Protein AF-A0A7W7NTH1-F1 (afdb_monomer_lite)

Radius of gyration: 23.4 Å; chains: 1; bounding box: 37×47×75 Å

pLDDT: mean 78.86, std 18.97, range [41.41, 97.44]

Secondary structure (DSSP, 8-state):
--------------------S--PEEEEEEESSHHHHHHHHHHHHHHHHHHTT--EEE---GGGEEEETTEEEEEEEE-SSGGG---

Foldseek 3Di:
DDDDDDDDPPPPPPPPPPPPQPDFDKAKAWDQELVNRQVRQVVRLVVVCVVQVWHWPAGWDSVQWDADPRHIMGITTTRNDRVPDDD

Sequence (87 aa):
MRTKPVLIAVAFAAIAVPSAAYAGERVWGSGETRTSAMDDAERRGRVVAAEKHTCITTHATPQNCTQDAGGWSCWVTVANEHGSCAN

Structure (mmCIF, N/CA/C/O backbone):
data_AF-A0A7W7NTH1-F1
#
_entry.id   AF-A0A7W7NTH1-F1
#
loop_
_atom_site.group_PDB
_atom_site.id
_atom_site.type_symbol
_atom_site.label_atom_id
_atom_site.label_alt_id
_atom_site.label_comp_id
_atom_site.label_asym_id
_atom_site.label_entity_id
_atom_site.label_seq_id
_atom_site.pdbx_PDB_ins_code
_atom_site.Cartn_x
_atom_site.Cartn_y
_atom_site.Cartn_z
_atom_site.occupancy
_atom_site.B_iso_or_equiv
_atom_site.auth_seq_id
_atom_site.auth_comp_id
_atom_site.auth_asym_id
_atom_site.auth_atom_id
_atom_site.pdbx_PDB_model_num
ATOM 1 N N . MET A 1 1 ? -8.983 37.574 -64.142 1.00 41.41 1 MET A N 1
ATOM 2 C CA . MET A 1 1 ? -8.806 37.616 -62.671 1.00 41.41 1 MET A CA 1
ATOM 3 C C . MET A 1 1 ? -8.084 36.344 -62.250 1.00 41.41 1 MET A C 1
ATOM 5 O O . MET A 1 1 ? -8.449 35.280 -62.724 1.00 41.41 1 MET A O 1
ATOM 9 N N . ARG A 1 2 ? -6.988 36.463 -61.493 1.00 45.06 2 ARG A N 1
ATOM 10 C CA . ARG A 1 2 ? -5.989 35.405 -61.259 1.00 45.06 2 ARG A CA 1
ATOM 11 C C . ARG A 1 2 ? -6.218 34.799 -59.871 1.00 45.06 2 ARG A C 1
ATOM 13 O O . ARG A 1 2 ? -5.911 35.444 -58.875 1.00 45.06 2 ARG A O 1
ATOM 20 N N . THR A 1 3 ? -6.784 33.600 -59.799 1.00 48.06 3 THR A N 1
ATOM 21 C CA . THR A 1 3 ? -7.039 32.890 -58.537 1.00 48.06 3 THR A CA 1
ATOM 22 C C . THR A 1 3 ? -5.752 32.225 -58.053 1.00 48.06 3 THR A C 1
ATOM 24 O O . THR A 1 3 ? -5.230 31.325 -58.708 1.00 48.06 3 THR A O 1
ATOM 27 N N . LYS A 1 4 ? -5.202 32.698 -56.930 1.00 48.00 4 LYS A N 1
ATOM 28 C CA . LYS A 1 4 ? -4.071 32.054 -56.244 1.00 48.00 4 LYS A CA 1
ATOM 29 C C . LYS A 1 4 ? -4.617 31.010 -55.261 1.00 48.00 4 LYS A C 1
ATOM 31 O O . LYS A 1 4 ? -5.484 31.375 -54.469 1.00 48.00 4 LYS A O 1
ATOM 36 N N . PRO A 1 5 ? -4.121 29.764 -55.254 1.00 48.72 5 PRO A N 1
ATOM 37 C CA . PRO A 1 5 ? -4.453 28.827 -54.193 1.00 48.72 5 PRO A CA 1
ATOM 38 C C . PRO A 1 5 ? -3.659 29.200 -52.935 1.00 48.72 5 PRO A C 1
ATOM 40 O O . PRO A 1 5 ? -2.428 29.219 -52.943 1.00 48.72 5 PRO A O 1
ATOM 43 N N . VAL A 1 6 ? -4.367 29.542 -51.860 1.00 53.44 6 VAL A N 1
ATOM 44 C CA . VAL A 1 6 ? -3.776 29.725 -50.530 1.00 53.44 6 VAL A CA 1
ATOM 45 C C . VAL A 1 6 ? -3.611 28.336 -49.920 1.00 53.44 6 VAL A C 1
ATOM 47 O O . VAL A 1 6 ? -4.585 27.702 -49.525 1.00 53.44 6 VAL A O 1
ATOM 50 N N . LEU A 1 7 ? -2.374 27.845 -49.892 1.00 52.47 7 LEU A N 1
ATOM 51 C CA . LEU A 1 7 ? -1.997 26.636 -49.165 1.00 52.47 7 LEU A CA 1
ATOM 52 C C . LEU A 1 7 ? -1.969 26.964 -47.668 1.00 52.47 7 LEU A C 1
ATOM 54 O O . LEU A 1 7 ? -1.042 27.611 -47.187 1.00 52.47 7 LEU A O 1
ATOM 58 N N . ILE A 1 8 ? -2.998 26.538 -46.936 1.00 57.38 8 ILE A N 1
ATOM 59 C CA . ILE A 1 8 ? -3.001 26.569 -45.471 1.00 57.38 8 ILE A CA 1
ATOM 60 C C . ILE A 1 8 ? -2.197 25.355 -44.999 1.00 57.38 8 ILE A C 1
ATOM 62 O O . ILE A 1 8 ? -2.691 24.229 -44.986 1.00 57.38 8 ILE A O 1
ATOM 66 N N . ALA A 1 9 ? -0.933 25.583 -44.649 1.00 51.16 9 ALA A N 1
ATOM 67 C CA . ALA A 1 9 ? -0.109 24.592 -43.974 1.00 51.16 9 ALA A CA 1
ATOM 68 C C . ALA A 1 9 ? -0.567 24.485 -42.511 1.00 51.16 9 ALA A C 1
ATOM 70 O O . ALA A 1 9 ? -0.255 25.342 -41.685 1.00 51.16 9 ALA A O 1
ATOM 71 N N . VAL A 1 10 ? -1.335 23.443 -42.192 1.00 58.62 10 VAL A N 1
ATOM 72 C CA . VAL A 1 10 ? -1.659 23.084 -40.807 1.00 58.62 10 VAL A CA 1
ATOM 73 C C . VAL A 1 10 ? -0.426 22.408 -40.214 1.00 58.62 10 VAL A C 1
ATOM 75 O O . VAL A 1 10 ? -0.177 21.225 -40.440 1.00 58.62 10 VAL A O 1
ATOM 78 N N . ALA A 1 11 ? 0.390 23.180 -39.500 1.00 54.41 11 ALA A N 1
ATOM 79 C CA . ALA A 1 11 ? 1.484 22.638 -38.710 1.00 54.41 11 ALA A CA 1
ATOM 80 C C . ALA A 1 11 ? 0.891 21.858 -37.527 1.00 54.41 11 ALA A C 1
ATOM 82 O O . ALA A 1 11 ? 0.338 22.444 -36.596 1.00 54.41 11 ALA A O 1
ATOM 83 N N . PHE A 1 12 ? 0.990 20.529 -37.572 1.00 53.31 12 PHE A N 1
ATOM 84 C CA . PHE A 1 12 ? 0.731 19.677 -36.418 1.00 53.31 12 PHE A CA 1
ATOM 85 C C . PHE A 1 12 ? 1.805 19.960 -35.367 1.00 53.31 12 PHE A C 1
ATOM 87 O O . PHE A 1 12 ? 2.934 19.480 -35.466 1.00 53.31 12 PHE A O 1
ATOM 94 N N . ALA A 1 13 ? 1.462 20.765 -34.363 1.00 53.50 13 ALA A N 1
ATOM 95 C CA . ALA A 1 13 ? 2.243 20.853 -33.144 1.00 53.50 13 ALA A CA 1
ATOM 96 C C . ALA A 1 13 ? 2.172 19.483 -32.459 1.00 53.50 13 ALA A C 1
ATOM 98 O O . ALA A 1 13 ? 1.156 19.126 -31.862 1.00 53.50 13 ALA A O 1
ATOM 99 N N . ALA A 1 14 ? 3.234 18.690 -32.594 1.00 57.00 14 ALA A N 1
ATOM 100 C CA . ALA A 1 14 ? 3.434 17.500 -31.788 1.00 57.00 14 ALA A CA 1
ATOM 101 C C . ALA A 1 14 ? 3.636 17.961 -30.342 1.00 57.00 14 ALA A C 1
ATOM 103 O O . ALA A 1 14 ? 4.738 18.317 -29.928 1.00 57.00 14 ALA A O 1
ATOM 104 N N . ILE A 1 15 ? 2.541 18.025 -29.587 1.00 55.06 15 ILE A N 1
ATOM 105 C CA . ILE A 1 15 ? 2.589 18.209 -28.144 1.00 55.06 15 ILE A CA 1
ATOM 106 C C . ILE A 1 15 ? 3.152 16.897 -27.603 1.00 55.06 15 ILE A C 1
ATOM 108 O O . ILE A 1 15 ? 2.423 15.923 -27.421 1.00 55.06 15 ILE A O 1
ATOM 112 N N . ALA A 1 16 ? 4.472 16.840 -27.428 1.00 52.75 16 ALA A N 1
ATOM 113 C CA . ALA A 1 16 ? 5.097 15.812 -26.619 1.00 52.75 16 ALA A CA 1
ATOM 114 C C . ALA A 1 16 ? 4.555 16.007 -25.203 1.00 52.75 16 ALA A C 1
ATOM 116 O O . ALA A 1 16 ? 5.013 16.881 -24.471 1.00 52.75 16 ALA A O 1
ATOM 117 N N . VAL A 1 17 ? 3.508 15.260 -24.858 1.00 50.41 17 VAL A N 1
ATOM 118 C CA . VAL A 1 17 ? 3.042 15.156 -23.481 1.00 50.41 17 VAL A CA 1
ATOM 119 C C . VAL A 1 17 ? 4.187 14.470 -22.742 1.00 50.41 17 VAL A C 1
ATOM 121 O O . VAL A 1 17 ? 4.469 13.312 -23.062 1.00 50.41 17 VAL A O 1
ATOM 124 N N . PRO A 1 18 ? 4.900 15.135 -21.815 1.00 45.25 18 PRO A N 1
ATOM 125 C CA . PRO A 1 18 ? 5.796 14.406 -20.942 1.00 45.25 18 PRO A CA 1
ATOM 126 C C . PRO A 1 18 ? 4.902 13.440 -20.167 1.00 45.25 18 PRO A C 1
ATOM 128 O O . PRO A 1 18 ? 4.065 13.861 -19.367 1.00 45.25 18 PRO A O 1
ATOM 131 N N . SER A 1 19 ? 5.012 12.145 -20.459 1.00 47.34 19 SER A N 1
ATOM 132 C CA . SER A 1 19 ? 4.471 11.112 -19.592 1.00 47.34 19 SER A CA 1
ATOM 133 C C . SER A 1 19 ? 5.147 11.324 -18.249 1.00 47.34 19 SER A C 1
ATOM 135 O O . SER A 1 19 ? 6.332 11.030 -18.095 1.00 47.34 19 SER A O 1
ATOM 137 N N . ALA A 1 20 ? 4.430 11.929 -17.306 1.00 46.22 20 ALA A N 1
ATOM 138 C CA . ALA A 1 20 ? 4.864 11.996 -15.928 1.00 46.22 20 ALA A CA 1
ATOM 139 C C . ALA A 1 20 ? 4.972 10.547 -15.438 1.00 46.22 20 ALA A C 1
ATOM 141 O O . ALA A 1 20 ? 3.991 9.945 -15.004 1.00 46.22 20 ALA A O 1
ATOM 142 N N . ALA A 1 21 ? 6.166 9.975 -15.573 1.00 50.19 21 ALA A N 1
ATOM 143 C CA . ALA A 1 21 ? 6.552 8.672 -15.063 1.00 50.19 21 ALA A CA 1
ATOM 144 C C . ALA A 1 21 ? 6.703 8.770 -13.537 1.00 50.19 21 ALA A C 1
ATOM 146 O O . ALA A 1 21 ? 7.791 8.693 -12.986 1.00 50.19 21 ALA A O 1
ATOM 147 N N . TYR A 1 22 ? 5.583 9.035 -12.863 1.00 50.34 22 TYR A N 1
ATOM 148 C CA . TYR A 1 22 ? 5.416 8.993 -11.408 1.00 50.34 22 TYR A CA 1
ATOM 149 C C . TYR A 1 22 ? 3.992 8.556 -11.042 1.00 50.34 22 TYR A C 1
ATOM 151 O O . TYR A 1 22 ? 3.450 8.944 -10.013 1.00 50.34 22 TYR A O 1
ATOM 159 N N . ALA A 1 23 ? 3.326 7.773 -11.885 1.00 63.50 23 ALA A N 1
ATOM 160 C CA . ALA A 1 23 ? 2.060 7.169 -11.501 1.00 63.50 23 ALA A CA 1
ATOM 161 C C . ALA A 1 23 ? 2.380 5.784 -10.949 1.00 63.50 23 ALA A C 1
ATOM 163 O O . ALA A 1 23 ? 2.500 4.848 -11.724 1.00 63.50 23 ALA A O 1
ATOM 164 N N . GLY A 1 24 ? 2.608 5.650 -9.644 1.00 75.94 24 GLY A N 1
ATOM 165 C CA . GLY A 1 24 ? 2.579 4.336 -9.002 1.00 75.94 24 GLY A CA 1
ATOM 166 C C . GLY A 1 24 ? 1.133 3.851 -8.841 1.00 75.94 24 GLY A C 1
ATOM 167 O O . GLY A 1 24 ? 0.215 4.660 -8.693 1.00 75.94 24 GLY A O 1
ATOM 168 N N . GLU A 1 25 ? 0.911 2.542 -8.899 1.00 87.25 25 GLU A N 1
ATOM 169 C CA . GLU A 1 25 ? -0.397 1.914 -8.710 1.00 87.25 25 GLU A CA 1
ATOM 170 C C . GLU A 1 25 ? -0.709 1.750 -7.220 1.00 87.25 25 GLU A C 1
ATOM 172 O O . GLU A 1 25 ? 0.125 1.268 -6.452 1.00 87.25 25 GLU A O 1
ATOM 177 N N . ARG A 1 26 ? -1.924 2.127 -6.802 1.00 92.12 26 ARG A N 1
ATOM 178 C CA . ARG A 1 26 ? -2.385 1.874 -5.434 1.00 92.12 26 ARG A CA 1
ATOM 179 C C . ARG A 1 26 ? -2.889 0.445 -5.302 1.00 92.12 26 ARG A C 1
ATOM 181 O O . ARG A 1 26 ? -3.910 0.097 -5.891 1.00 92.12 26 ARG A O 1
ATOM 188 N N . VAL A 1 27 ? -2.224 -0.341 -4.466 1.00 94.00 27 VAL A N 1
ATOM 189 C CA . VAL A 1 27 ? -2.656 -1.690 -4.100 1.00 94.00 27 VAL A CA 1
ATOM 190 C C . VAL A 1 27 ? -3.328 -1.628 -2.737 1.00 94.00 27 VAL A C 1
ATOM 192 O O . VAL A 1 27 ? -2.736 -1.156 -1.767 1.00 94.00 27 VAL A O 1
ATOM 195 N N . TRP A 1 28 ? -4.569 -2.100 -2.673 1.00 94.69 28 TRP A N 1
ATOM 196 C CA . TRP A 1 28 ? -5.394 -2.058 -1.469 1.00 94.69 28 TRP A CA 1
ATOM 197 C C . TRP A 1 28 ? -5.366 -3.393 -0.728 1.00 94.69 28 TRP A C 1
ATOM 199 O O . TRP A 1 28 ? -5.423 -4.461 -1.344 1.00 94.69 28 TRP A O 1
ATOM 209 N N . GLY A 1 29 ? -5.314 -3.321 0.597 1.00 95.12 29 GLY A N 1
A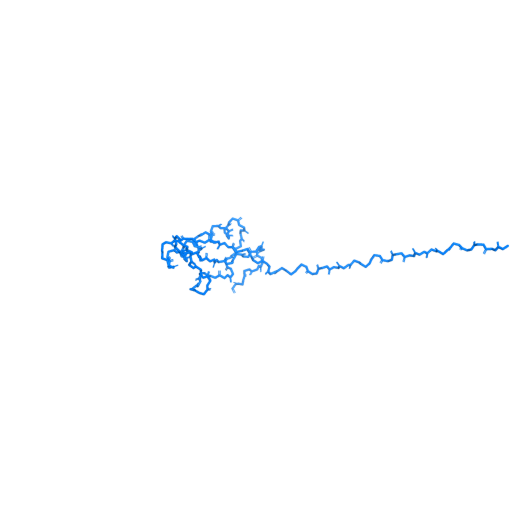TOM 210 C CA . GLY A 1 29 ? -5.497 -4.442 1.509 1.00 95.12 29 GLY A CA 1
ATOM 211 C C . GLY A 1 29 ? -6.560 -4.133 2.553 1.00 95.12 29 GLY A C 1
ATOM 212 O O . GLY A 1 29 ? -6.845 -2.973 2.848 1.00 95.12 29 GLY A O 1
ATOM 213 N N . SER A 1 30 ? -7.160 -5.184 3.096 1.00 95.56 30 SER A N 1
ATOM 214 C CA . SER A 1 30 ? -8.326 -5.098 3.977 1.00 95.56 30 SER A CA 1
ATOM 215 C C . SER A 1 30 ? -8.168 -5.981 5.209 1.00 95.56 30 SER A C 1
ATOM 217 O O . SER A 1 30 ? -7.575 -7.054 5.121 1.00 95.56 30 SER A O 1
ATOM 219 N N . GLY A 1 31 ? -8.756 -5.579 6.333 1.00 94.56 31 GLY A N 1
ATOM 220 C CA . GLY A 1 31 ? -8.764 -6.381 7.556 1.00 94.56 31 GLY A CA 1
ATOM 221 C C . GLY A 1 31 ? -9.686 -5.824 8.637 1.00 94.56 31 GLY A C 1
ATOM 222 O O . GLY A 1 31 ? -10.128 -4.682 8.567 1.00 94.56 31 GLY A O 1
ATOM 223 N N . GLU A 1 32 ? -9.977 -6.627 9.660 1.00 94.88 32 GLU A N 1
ATOM 224 C CA . GLU A 1 32 ? -10.864 -6.234 10.770 1.00 94.88 32 GLU A CA 1
ATOM 225 C C . GLU A 1 32 ? -10.275 -5.089 11.607 1.00 94.88 32 GLU A C 1
ATOM 227 O O . GLU A 1 32 ? -10.991 -4.234 12.128 1.00 94.88 32 GLU A O 1
ATOM 232 N N . THR A 1 33 ? -8.946 -5.041 11.703 1.00 95.25 33 TH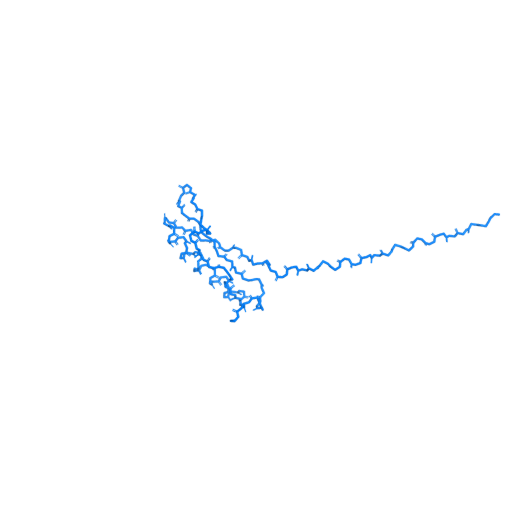R A N 1
ATOM 233 C CA . THR A 1 33 ? -8.197 -3.986 12.388 1.00 95.25 33 THR A CA 1
ATOM 234 C C . THR A 1 33 ? -7.342 -3.201 11.402 1.00 95.25 33 THR A C 1
ATOM 236 O O . THR A 1 33 ? -6.917 -3.727 10.369 1.00 95.25 33 THR A O 1
ATOM 239 N N . ARG A 1 34 ? -7.017 -1.951 11.755 1.00 94.75 34 ARG A N 1
ATOM 240 C CA . ARG A 1 34 ? -6.134 -1.103 10.943 1.00 94.75 34 ARG A CA 1
ATOM 241 C C . ARG A 1 34 ? -4.800 -1.791 10.654 1.00 94.75 34 ARG A C 1
ATOM 243 O O . ARG A 1 34 ? -4.368 -1.802 9.511 1.00 94.75 34 ARG A O 1
ATOM 250 N N . THR A 1 35 ? -4.203 -2.429 11.660 1.00 96.06 35 THR A N 1
ATOM 251 C CA . THR A 1 35 ? -2.945 -3.174 11.514 1.00 96.06 35 THR A CA 1
ATOM 252 C C . THR A 1 35 ? -3.088 -4.329 10.528 1.00 96.06 35 THR A C 1
ATOM 254 O O . THR A 1 35 ? -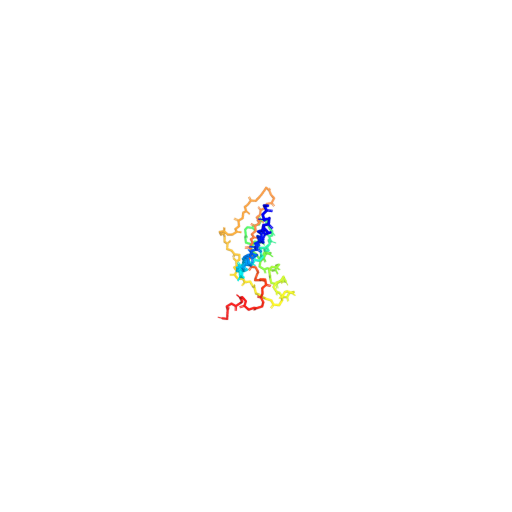2.308 -4.418 9.589 1.00 96.06 35 THR A O 1
ATOM 257 N N . SER A 1 36 ? -4.137 -5.151 10.658 1.00 96.31 36 SER A N 1
ATOM 258 C CA . SER A 1 36 ? -4.355 -6.265 9.724 1.00 96.31 36 SER A CA 1
ATOM 259 C C . SER A 1 36 ? -4.578 -5.806 8.278 1.00 96.31 36 SER A C 1
ATOM 261 O O . SER A 1 36 ? -4.125 -6.471 7.352 1.00 96.31 36 SER A O 1
ATOM 263 N N . ALA A 1 37 ? -5.220 -4.651 8.072 1.00 96.25 37 ALA A N 1
ATOM 264 C CA . ALA A 1 37 ? -5.401 -4.070 6.744 1.00 96.25 37 ALA A CA 1
ATOM 265 C C . ALA A 1 37 ? -4.086 -3.529 6.159 1.00 96.25 37 ALA A C 1
ATOM 267 O O . ALA A 1 37 ? -3.836 -3.682 4.965 1.00 96.25 37 ALA A O 1
ATOM 268 N N . MET A 1 38 ? -3.227 -2.935 6.996 1.00 96.50 38 MET A N 1
ATOM 269 C CA . MET A 1 38 ? -1.883 -2.501 6.601 1.00 96.50 38 MET A CA 1
ATOM 270 C C . MET A 1 38 ? -1.008 -3.696 6.204 1.00 96.50 38 MET A C 1
ATOM 272 O O . MET A 1 38 ? -0.397 -3.670 5.137 1.00 96.50 38 MET A O 1
ATOM 276 N N . ASP A 1 39 ? -1.000 -4.759 7.011 1.00 97.38 39 ASP A N 1
ATOM 277 C CA . ASP A 1 39 ? -0.236 -5.979 6.728 1.00 97.38 39 ASP A CA 1
ATOM 278 C C . ASP A 1 39 ? -0.709 -6.655 5.434 1.00 97.38 39 ASP A C 1
ATOM 280 O O . ASP A 1 39 ? 0.107 -7.109 4.625 1.00 97.38 39 ASP A O 1
ATOM 284 N N . ASP A 1 40 ? -2.027 -6.688 5.204 1.00 96.88 40 ASP A N 1
ATOM 285 C CA . ASP A 1 40 ? -2.609 -7.204 3.966 1.00 96.88 40 ASP A CA 1
ATOM 286 C C . ASP A 1 40 ? -2.209 -6.351 2.752 1.00 96.88 40 ASP A C 1
ATOM 288 O O . ASP A 1 40 ? -1.823 -6.903 1.718 1.00 96.88 40 ASP A O 1
ATOM 292 N N . ALA A 1 41 ? -2.230 -5.020 2.880 1.00 96.12 41 ALA A N 1
ATOM 293 C CA . ALA A 1 41 ? -1.852 -4.098 1.810 1.00 96.12 41 ALA A CA 1
ATOM 294 C C . ALA A 1 41 ? -0.367 -4.238 1.443 1.00 96.12 41 ALA A C 1
ATOM 296 O O . ALA A 1 41 ? -0.034 -4.354 0.266 1.00 96.12 41 ALA A O 1
ATOM 297 N N . GLU A 1 42 ? 0.522 -4.326 2.436 1.00 95.94 42 GLU A N 1
ATOM 298 C CA . GLU A 1 42 ? 1.957 -4.575 2.244 1.00 95.94 42 GLU A CA 1
ATOM 299 C C . GLU A 1 42 ? 2.224 -5.938 1.605 1.00 95.94 42 GLU A C 1
ATOM 301 O O . GLU A 1 42 ? 3.023 -6.075 0.677 1.00 95.94 42 GLU A O 1
ATOM 306 N N . ARG A 1 43 ? 1.546 -6.985 2.084 1.00 97.44 43 ARG A N 1
ATOM 307 C CA . ARG A 1 43 ? 1.672 -8.332 1.521 1.00 97.44 43 ARG A CA 1
ATOM 308 C C . ARG A 1 43 ? 1.250 -8.356 0.053 1.00 97.44 43 ARG A C 1
ATOM 310 O O . ARG A 1 43 ? 1.994 -8.894 -0.762 1.00 97.44 43 ARG A O 1
ATOM 317 N N . ARG A 1 44 ? 0.102 -7.766 -0.292 1.00 96.06 44 ARG A N 1
ATOM 318 C CA . ARG A 1 44 ? -0.376 -7.675 -1.682 1.00 96.06 44 ARG A CA 1
ATOM 319 C C . ARG A 1 44 ? 0.532 -6.800 -2.534 1.00 96.06 44 ARG A C 1
ATOM 321 O O . ARG A 1 44 ? 0.896 -7.205 -3.631 1.00 96.06 44 ARG A O 1
ATOM 328 N N . GLY A 1 45 ? 0.948 -5.649 -2.014 1.00 94.62 45 GLY A N 1
ATOM 329 C CA . GLY A 1 45 ? 1.884 -4.754 -2.685 1.00 94.62 45 GLY A CA 1
ATOM 330 C C . GLY A 1 45 ? 3.188 -5.449 -3.044 1.00 94.62 45 GLY A C 1
ATOM 331 O O . GLY A 1 45 ? 3.664 -5.289 -4.159 1.00 94.62 45 GLY A O 1
ATOM 332 N N . ARG A 1 46 ? 3.729 -6.288 -2.150 1.00 94.38 46 ARG A N 1
ATOM 333 C CA . ARG A 1 46 ? 4.937 -7.082 -2.424 1.00 94.38 46 ARG A CA 1
ATOM 334 C C . ARG A 1 46 ? 4.733 -8.095 -3.544 1.00 94.38 46 ARG A C 1
ATOM 336 O O . ARG A 1 46 ? 5.637 -8.272 -4.351 1.00 94.38 46 ARG A O 1
ATOM 343 N N . VAL A 1 47 ? 3.565 -8.737 -3.607 1.00 94.94 47 VAL A N 1
ATOM 344 C CA . VAL A 1 47 ? 3.227 -9.664 -4.700 1.00 94.94 47 VAL A CA 1
ATOM 345 C C . VAL A 1 47 ? 3.168 -8.912 -6.028 1.00 94.94 47 VAL A C 1
ATOM 347 O O . VAL A 1 47 ? 3.873 -9.284 -6.959 1.00 94.94 47 VAL A O 1
ATOM 350 N N . VAL A 1 48 ? 2.422 -7.805 -6.089 1.00 91.19 48 VAL A N 1
ATOM 351 C CA . VAL A 1 48 ? 2.299 -6.991 -7.311 1.00 91.19 48 VAL A CA 1
ATOM 352 C C . VAL A 1 48 ? 3.652 -6.408 -7.728 1.00 91.19 48 VAL A C 1
ATOM 354 O O . VAL A 1 48 ? 3.998 -6.419 -8.906 1.00 91.19 48 VAL A O 1
ATOM 357 N N . ALA A 1 49 ? 4.449 -5.933 -6.771 1.00 90.25 49 ALA A N 1
ATOM 358 C CA . ALA A 1 49 ? 5.788 -5.426 -7.034 1.00 90.25 49 ALA A CA 1
ATOM 359 C C . ALA A 1 49 ? 6.701 -6.520 -7.608 1.00 90.25 49 ALA A C 1
ATOM 361 O O . ALA A 1 49 ? 7.415 -6.268 -8.572 1.00 90.25 49 ALA A O 1
ATOM 362 N N . ALA A 1 50 ? 6.636 -7.744 -7.076 1.00 90.06 50 ALA A N 1
ATOM 363 C CA . ALA A 1 50 ? 7.401 -8.874 -7.592 1.00 90.06 50 ALA A CA 1
ATOM 364 C C . ALA A 1 50 ? 6.966 -9.278 -9.011 1.00 90.06 50 ALA A C 1
ATOM 366 O O . ALA A 1 50 ? 7.825 -9.494 -9.862 1.00 90.06 50 ALA A O 1
ATOM 367 N N . GLU A 1 51 ? 5.659 -9.330 -9.286 1.00 89.81 51 GLU A N 1
ATOM 368 C CA . GLU A 1 51 ? 5.108 -9.630 -10.619 1.00 89.81 51 GLU A CA 1
ATOM 369 C C . GLU A 1 51 ? 5.521 -8.591 -11.665 1.00 89.81 51 GLU A C 1
ATOM 371 O O . GLU A 1 51 ? 5.824 -8.929 -12.808 1.00 89.81 51 GLU A O 1
ATOM 376 N N . LYS A 1 52 ? 5.568 -7.321 -11.259 1.00 86.69 52 LYS A N 1
ATOM 377 C CA . LYS A 1 52 ? 6.005 -6.199 -12.095 1.00 86.69 52 LYS A CA 1
ATOM 378 C C . LYS A 1 52 ? 7.509 -5.942 -12.026 1.00 86.69 52 LYS A C 1
ATOM 380 O O . LYS A 1 52 ? 7.953 -4.942 -12.578 1.00 86.69 52 LYS A O 1
ATOM 385 N N . HIS A 1 53 ? 8.269 -6.790 -11.323 1.00 88.69 53 HIS A N 1
ATOM 386 C CA . HIS A 1 53 ? 9.714 -6.651 -11.102 1.00 88.69 53 HIS A CA 1
ATOM 387 C C . HIS A 1 53 ? 10.142 -5.227 -10.669 1.00 88.69 53 HIS A C 1
ATOM 389 O O . HIS A 1 53 ? 11.182 -4.699 -11.057 1.00 88.69 53 HIS A O 1
ATOM 395 N N . THR A 1 54 ? 9.318 -4.604 -9.834 1.00 89.19 54 THR A N 1
ATOM 396 C CA . THR A 1 54 ? 9.460 -3.241 -9.314 1.00 89.19 54 THR A CA 1
ATOM 397 C C . THR A 1 54 ? 9.372 -3.261 -7.780 1.00 89.19 54 THR A C 1
ATOM 399 O O . THR A 1 54 ? 9.575 -4.299 -7.150 1.00 89.19 54 THR A O 1
ATOM 402 N N . CYS A 1 55 ? 9.097 -2.126 -7.145 1.00 88.81 55 CYS A N 1
ATOM 403 C CA . CYS A 1 55 ? 9.097 -1.955 -5.694 1.00 88.81 55 CYS A CA 1
ATOM 404 C C . CYS A 1 55 ? 7.856 -1.218 -5.196 1.00 88.81 55 CYS A C 1
ATOM 406 O O . CYS A 1 55 ? 7.149 -0.526 -5.932 1.00 88.81 55 CYS A O 1
ATOM 408 N N . ILE A 1 56 ? 7.636 -1.329 -3.889 1.00 89.88 56 ILE A N 1
ATOM 409 C CA . ILE A 1 56 ? 6.720 -0.460 -3.160 1.00 89.88 56 ILE A CA 1
ATOM 410 C C . ILE A 1 56 ? 7.408 0.896 -2.964 1.00 89.88 56 ILE A C 1
ATOM 412 O O . ILE A 1 56 ? 8.490 0.965 -2.390 1.00 89.88 56 ILE A O 1
ATOM 416 N N . THR A 1 57 ? 6.779 1.973 -3.427 1.00 88.88 57 THR A N 1
ATOM 417 C CA . THR A 1 57 ? 7.258 3.356 -3.260 1.00 88.88 57 THR A CA 1
ATOM 418 C C . THR A 1 57 ? 6.577 4.076 -2.101 1.00 88.88 57 THR A C 1
ATOM 420 O O . THR A 1 57 ? 7.030 5.128 -1.655 1.00 88.88 57 THR A O 1
ATOM 423 N N . THR A 1 58 ? 5.452 3.557 -1.614 1.00 90.06 58 THR A N 1
ATOM 424 C CA . THR A 1 58 ? 4.767 4.090 -0.434 1.00 90.06 58 THR A CA 1
ATOM 425 C C . THR A 1 58 ? 4.232 2.939 0.385 1.00 90.06 58 THR A C 1
ATOM 427 O O . THR A 1 58 ? 3.366 2.205 -0.084 1.00 90.06 58 THR A O 1
ATOM 430 N N . HIS A 1 59 ? 4.740 2.814 1.605 1.00 92.25 59 HIS A N 1
ATOM 431 C CA . HIS A 1 59 ? 4.301 1.809 2.559 1.00 92.25 59 HIS A CA 1
ATOM 432 C C . HIS A 1 59 ? 2.947 2.152 3.184 1.00 92.25 59 HIS A C 1
ATOM 434 O O . HIS A 1 59 ? 2.503 3.308 3.192 1.00 92.25 59 HIS A O 1
ATOM 440 N N . ALA A 1 60 ? 2.293 1.133 3.727 1.00 91.88 60 ALA A N 1
ATOM 441 C CA . ALA A 1 60 ? 1.061 1.273 4.465 1.00 91.88 60 ALA A CA 1
ATOM 442 C C . ALA A 1 60 ? 1.382 2.023 5.757 1.00 91.88 60 ALA A C 1
ATOM 444 O O . ALA A 1 60 ? 2.201 1.599 6.571 1.00 91.88 60 ALA A O 1
ATOM 445 N N . THR A 1 61 ? 0.722 3.157 5.951 1.00 92.38 61 THR A N 1
ATOM 446 C CA . THR A 1 61 ? 0.786 3.935 7.187 1.00 92.38 61 THR A CA 1
AT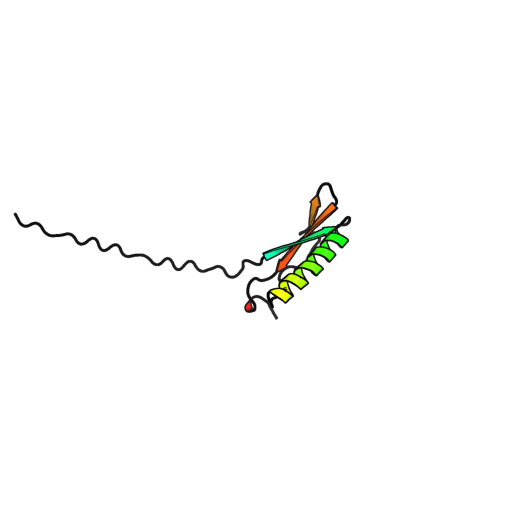OM 447 C C . THR A 1 61 ? -0.632 4.161 7.695 1.00 92.38 61 THR A C 1
ATOM 449 O O . THR A 1 61 ? -1.581 4.101 6.907 1.00 92.38 61 THR A O 1
ATOM 452 N N . PRO A 1 62 ? -0.819 4.495 8.984 1.00 90.00 62 PRO A N 1
ATOM 453 C CA . PRO A 1 62 ? -2.150 4.780 9.514 1.00 90.00 62 PRO A CA 1
ATOM 454 C C . PRO A 1 62 ? -2.896 5.908 8.785 1.00 90.00 62 PRO A C 1
ATOM 456 O O . PRO A 1 62 ? -4.118 5.972 8.872 1.00 90.00 62 PRO A O 1
ATOM 459 N N . GLN A 1 63 ? -2.173 6.793 8.090 1.00 91.12 63 GLN A N 1
ATOM 460 C CA . GLN A 1 63 ? -2.716 7.910 7.309 1.00 91.12 63 GLN A CA 1
ATOM 461 C C . GLN A 1 63 ? -3.286 7.452 5.957 1.00 91.12 63 GLN A C 1
ATOM 463 O O . GLN A 1 63 ? -4.177 8.099 5.416 1.00 91.12 63 GLN A O 1
ATOM 468 N N . ASN A 1 64 ? -2.808 6.319 5.436 1.00 91.00 64 ASN A N 1
ATOM 469 C CA . ASN A 1 64 ? -3.245 5.724 4.170 1.00 91.00 64 ASN A CA 1
ATOM 470 C C . ASN A 1 64 ? -4.376 4.702 4.372 1.00 91.00 64 ASN A C 1
ATOM 472 O O . ASN A 1 64 ? -4.663 3.899 3.486 1.00 91.00 64 ASN A O 1
AT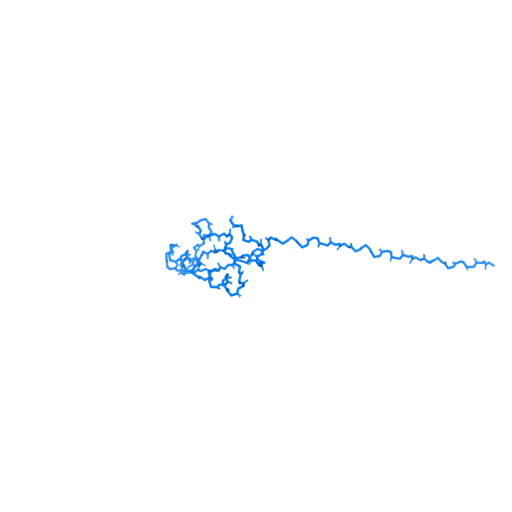OM 476 N N . CYS A 1 65 ? -5.003 4.715 5.546 1.00 93.75 65 CYS A N 1
ATOM 477 C CA . CYS A 1 65 ? -6.065 3.800 5.920 1.00 93.75 65 CYS A CA 1
ATOM 478 C C . CYS A 1 65 ? -7.406 4.526 6.027 1.00 93.75 65 CYS A C 1
ATOM 480 O O . CYS A 1 65 ? -7.506 5.607 6.602 1.00 93.75 65 CYS A O 1
ATOM 482 N N . THR A 1 66 ? -8.451 3.889 5.523 1.00 94.81 66 THR A N 1
ATOM 483 C CA . THR A 1 66 ? -9.851 4.278 5.666 1.00 94.81 66 THR A CA 1
ATOM 484 C C . THR A 1 66 ? -10.591 3.180 6.413 1.00 94.81 66 THR A C 1
ATOM 486 O O . THR A 1 66 ? -10.268 2.000 6.292 1.00 94.81 66 THR A O 1
ATOM 489 N N . GLN A 1 67 ? -11.551 3.583 7.239 1.00 93.56 67 GLN A N 1
ATOM 490 C CA . GLN A 1 67 ? -12.461 2.660 7.897 1.00 93.56 67 GLN A CA 1
ATOM 491 C C . GLN A 1 67 ? -13.773 2.637 7.122 1.00 93.56 67 GLN A C 1
ATOM 493 O O . GLN A 1 67 ? -14.392 3.682 6.936 1.00 93.56 67 GLN A O 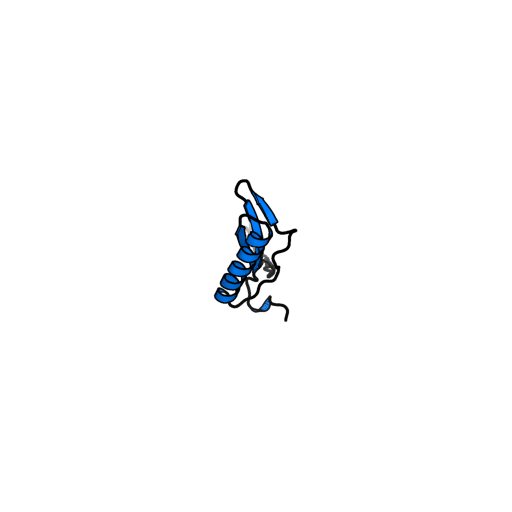1
ATOM 498 N N . ASP A 1 68 ? -14.193 1.444 6.727 1.00 83.88 68 ASP A N 1
ATOM 499 C CA . ASP A 1 68 ? -15.467 1.189 6.068 1.00 83.88 68 ASP A CA 1
ATOM 500 C C . ASP A 1 68 ? -16.375 0.363 6.993 1.00 83.88 68 ASP A C 1
ATOM 502 O O . ASP A 1 68 ? -15.950 -0.150 8.031 1.00 83.88 68 ASP A O 1
ATOM 506 N N . ALA A 1 69 ? -17.646 0.198 6.617 1.00 78.75 69 ALA A N 1
ATOM 507 C CA . ALA A 1 69 ? -18.659 -0.468 7.447 1.00 78.75 69 ALA A CA 1
ATOM 508 C C . ALA A 1 69 ? -18.319 -1.924 7.847 1.00 78.75 69 ALA A C 1
ATOM 510 O O . ALA A 1 69 ? -18.928 -2.455 8.772 1.00 78.75 69 ALA A O 1
ATOM 511 N N . GLY A 1 70 ? -17.361 -2.563 7.166 1.00 83.31 70 GLY A N 1
ATOM 512 C CA . GLY A 1 70 ? -16.919 -3.939 7.419 1.00 83.31 70 GLY A CA 1
ATOM 513 C C . GLY A 1 70 ? -15.490 -4.084 7.952 1.00 83.31 70 GLY A C 1
ATOM 514 O O . GLY A 1 70 ? -15.020 -5.212 8.061 1.00 83.31 70 GLY A O 1
ATOM 515 N N . GLY A 1 71 ? -14.782 -2.988 8.253 1.00 92.62 71 GLY A N 1
ATOM 516 C CA . GLY A 1 71 ? -13.404 -3.051 8.746 1.00 92.62 71 GLY A CA 1
ATOM 517 C C . GLY A 1 71 ? -12.529 -1.897 8.269 1.00 92.62 71 GLY A C 1
ATOM 518 O O . GLY A 1 71 ? -12.989 -0.781 8.048 1.00 92.62 71 GLY A O 1
ATOM 519 N N . TRP A 1 72 ? -11.239 -2.168 8.134 1.00 96.25 72 TRP A N 1
ATOM 520 C CA . TRP A 1 72 ? -10.236 -1.227 7.662 1.00 96.25 72 TRP A CA 1
ATOM 521 C C . TRP A 1 72 ? -9.765 -1.603 6.262 1.00 96.25 72 TRP A C 1
ATOM 523 O O . TRP A 1 72 ? -9.586 -2.779 5.946 1.00 96.25 72 TRP A O 1
ATOM 533 N N . SER A 1 73 ? -9.517 -0.584 5.451 1.00 95.25 73 SER A N 1
ATOM 534 C CA . SER A 1 73 ? -8.902 -0.680 4.135 1.00 95.25 73 SER A CA 1
ATOM 535 C C . SER A 1 73 ? -7.700 0.255 4.097 1.00 95.25 73 SER A C 1
ATOM 537 O O . SER A 1 73 ? -7.813 1.429 4.443 1.00 95.25 73 SER A O 1
ATOM 539 N N . CYS A 1 74 ? -6.533 -0.248 3.716 1.00 96.06 74 CYS A N 1
ATOM 540 C CA . CYS A 1 74 ? -5.309 0.540 3.601 1.00 96.06 74 CYS A CA 1
ATOM 541 C C . CYS A 1 74 ? -4.698 0.334 2.220 1.00 96.06 74 CYS A C 1
ATOM 543 O O . CYS A 1 74 ? -4.922 -0.698 1.587 1.00 96.06 74 CYS A O 1
ATOM 545 N N . TRP A 1 75 ? -3.907 1.295 1.751 1.00 94.50 75 TRP A N 1
ATOM 546 C CA . TRP A 1 75 ? -3.217 1.174 0.470 1.00 94.50 75 TRP A CA 1
ATOM 547 C C . TRP A 1 75 ? -1.715 1.398 0.583 1.00 94.50 75 TRP A C 1
ATOM 549 O O . TRP A 1 75 ? -1.227 2.138 1.440 1.00 94.50 75 TRP A O 1
ATOM 559 N N . VAL A 1 76 ? -1.004 0.763 -0.342 1.00 94.25 76 VAL A N 1
ATOM 560 C CA . VAL A 1 76 ? 0.404 1.006 -0.663 1.00 94.25 76 VAL A CA 1
ATOM 561 C C . VAL A 1 76 ? 0.513 1.466 -2.109 1.00 94.25 76 VAL A C 1
ATOM 563 O O . VAL A 1 76 ? -0.389 1.208 -2.906 1.00 94.25 76 VAL A O 1
ATOM 566 N N . THR A 1 77 ? 1.606 2.131 -2.463 1.00 92.38 77 THR A N 1
ATOM 567 C CA . THR A 1 77 ? 1.900 2.470 -3.862 1.00 92.38 77 THR A CA 1
ATOM 568 C C . THR A 1 77 ? 2.998 1.558 -4.376 1.00 92.38 77 THR A C 1
ATOM 570 O O . THR A 1 77 ? 4.057 1.473 -3.758 1.00 92.38 77 THR A O 1
ATOM 573 N N . VAL A 1 78 ? 2.765 0.907 -5.510 1.00 90.31 78 VAL A N 1
ATOM 574 C CA . VAL A 1 78 ? 3.753 0.112 -6.245 1.00 90.31 78 VAL A CA 1
ATOM 575 C C . VAL A 1 78 ? 4.181 0.899 -7.478 1.00 90.31 78 VAL A C 1
ATOM 577 O O . VAL A 1 78 ? 3.340 1.431 -8.200 1.00 90.31 78 VAL A O 1
ATOM 580 N N . ALA A 1 79 ? 5.482 1.012 -7.719 1.00 88.12 79 ALA A N 1
ATOM 581 C CA . ALA A 1 79 ? 5.988 1.662 -8.921 1.00 88.12 79 ALA A CA 1
ATOM 582 C C . ALA A 1 79 ? 5.520 0.925 -10.188 1.00 88.12 79 ALA A C 1
ATOM 584 O O . ALA A 1 79 ? 5.360 -0.288 -10.192 1.00 88.12 79 ALA A O 1
ATOM 585 N N . ASN A 1 80 ? 5.293 1.655 -11.280 1.00 80.44 80 ASN A N 1
ATOM 586 C CA . ASN A 1 80 ? 4.916 1.036 -12.555 1.00 80.44 80 ASN A CA 1
ATOM 587 C C . ASN A 1 80 ? 6.118 0.728 -13.461 1.00 80.44 80 ASN A C 1
ATOM 589 O O . ASN A 1 80 ? 5.969 -0.024 -14.419 1.00 80.44 80 ASN A O 1
ATOM 593 N N . GLU A 1 81 ? 7.304 1.260 -13.153 1.00 73.25 81 GLU A N 1
ATOM 594 C CA . GLU A 1 81 ? 8.532 1.037 -13.922 1.00 73.25 81 GLU A CA 1
ATOM 595 C C . GLU A 1 81 ? 9.655 0.498 -13.019 1.00 73.25 81 GLU A C 1
ATOM 597 O O . GLU A 1 81 ? 9.742 0.845 -11.839 1.00 73.25 81 GLU A O 1
ATOM 602 N N . HIS A 1 82 ? 10.545 -0.342 -13.564 1.00 62.16 82 HIS A N 1
ATOM 603 C CA . HIS A 1 82 ? 11.680 -0.918 -12.816 1.00 62.16 82 HIS A CA 1
ATOM 604 C C . HIS A 1 82 ? 12.648 0.141 -12.270 1.00 62.16 82 HIS A C 1
ATOM 606 O O . HIS A 1 82 ? 13.278 -0.073 -11.240 1.00 62.16 82 HIS A O 1
ATOM 612 N N . GLY A 1 83 ? 12.785 1.281 -12.957 1.00 58.97 83 GLY A N 1
ATOM 613 C CA . GLY A 1 83 ? 13.717 2.351 -12.586 1.00 58.97 83 GLY A CA 1
ATOM 614 C C . GLY A 1 83 ? 13.205 3.299 -11.499 1.00 58.97 83 GLY A C 1
ATOM 615 O O . GLY A 1 83 ? 13.955 4.157 -11.045 1.00 58.97 83 GLY A O 1
ATOM 616 N N . SER A 1 84 ? 11.942 3.174 -11.079 1.00 64.31 84 SER A N 1
ATOM 617 C CA . SER A 1 84 ? 11.333 4.066 -10.080 1.00 64.31 84 SER A CA 1
ATOM 618 C C . SER A 1 84 ? 11.691 3.703 -8.635 1.00 64.31 84 SER A C 1
ATOM 620 O O . SER A 1 84 ? 11.308 4.414 -7.705 1.00 64.31 84 SER A O 1
ATOM 622 N N . CYS A 1 85 ? 12.407 2.599 -8.439 1.00 68.81 85 CYS A N 1
ATOM 623 C CA . CYS A 1 85 ? 12.868 2.153 -7.137 1.00 68.81 85 CYS A CA 1
ATOM 624 C C . CYS A 1 85 ? 14.102 2.944 -6.733 1.00 68.81 85 CYS A C 1
ATOM 626 O O . CYS A 1 85 ? 15.186 2.732 -7.273 1.00 68.81 85 CYS A O 1
ATOM 628 N N . ALA A 1 86 ? 13.927 3.881 -5.801 1.00 60.44 86 ALA A N 1
ATOM 629 C CA . ALA A 1 86 ? 15.056 4.518 -5.144 1.00 60.44 86 ALA A CA 1
ATOM 630 C C . ALA A 1 86 ? 15.839 3.435 -4.383 1.00 60.44 86 ALA A C 1
ATOM 632 O O . ALA A 1 86 ? 15.281 2.778 -3.504 1.00 60.44 86 ALA A O 1
ATOM 633 N N . ASN A 1 87 ? 17.090 3.224 -4.799 1.00 45.62 87 ASN A N 1
ATOM 634 C CA . ASN A 1 87 ? 18.088 2.418 -4.089 1.00 45.62 87 ASN A CA 1
ATOM 635 C C . ASN A 1 87 ? 18.402 3.032 -2.721 1.00 45.62 87 ASN A C 1
ATOM 637 O O . ASN A 1 87 ? 18.548 4.277 -2.673 1.00 45.62 87 ASN A O 1
#

Organism: NCBI:txid1268553